Protein AF-J9DJT8-F1 (afdb_monomer)

Foldseek 3Di:
DKDKDKDWDADPVPGIDIDIDIDQDDDQDDPPDDGDVVSVVVSVVVVCVVCVVVVDPDDDDDDDDDDDD

Sequence (69 aa):
IIRTLRLSKVDPDVGQQSRVIKHFHFTEWELDSLPYISAFIELRRRVRQYTDKFRADAPIVVHCRFVYF

Mean predicted aligned error: 4.77 Å

Structure (mmCIF, N/CA/C/O backbone):
data_AF-J9DJT8-F1
#
_entry.id   AF-J9DJT8-F1
#
loop_
_atom_site.group_PDB
_atom_site.id
_atom_site.type_symbol
_atom_site.label_atom_id
_atom_site.label_alt_id
_atom_site.label_comp_id
_atom_site.label_asym_id
_atom_site.label_entity_id
_atom_site.label_seq_id
_atom_site.pdbx_PDB_ins_code
_atom_site.Cartn_x
_atom_site.Cartn_y
_atom_site.Cartn_z
_atom_site.occupancy
_atom_site.B_iso_or_equiv
_atom_site.auth_seq_id
_atom_site.auth_comp_id
_atom_site.auth_asym_id
_atom_site.auth_atom_id
_atom_site.pdbx_PDB_model_num
ATOM 1 N N . ILE A 1 1 ? 5.703 5.992 -3.016 1.00 92.06 1 ILE A N 1
ATOM 2 C CA . ILE A 1 1 ? 5.300 6.912 -1.911 1.00 92.06 1 ILE A CA 1
ATOM 3 C C . ILE A 1 1 ? 4.373 6.188 -0.929 1.00 92.06 1 ILE A C 1
ATOM 5 O O . ILE A 1 1 ? 3.501 5.453 -1.374 1.00 92.06 1 ILE A O 1
ATOM 9 N N . ILE A 1 2 ? 4.521 6.389 0.387 1.00 94.56 2 ILE A N 1
ATOM 10 C CA . ILE A 1 2 ? 3.657 5.766 1.410 1.00 94.56 2 ILE A CA 1
ATOM 11 C C . ILE A 1 2 ? 2.926 6.854 2.202 1.00 94.56 2 ILE A C 1
ATOM 13 O O . ILE A 1 2 ? 3.557 7.795 2.673 1.00 94.56 2 ILE A O 1
ATOM 17 N N . ARG A 1 3 ? 1.607 6.718 2.367 1.00 96.75 3 ARG A N 1
ATOM 18 C CA . ARG A 1 3 ? 0.760 7.641 3.139 1.00 96.75 3 ARG A CA 1
ATOM 19 C C . ARG A 1 3 ? 0.003 6.899 4.240 1.00 96.75 3 ARG A C 1
ATOM 21 O O . ARG A 1 3 ? -0.286 5.709 4.113 1.00 96.75 3 ARG A O 1
ATOM 28 N N . THR A 1 4 ? -0.320 7.612 5.313 1.00 96.44 4 THR A N 1
ATOM 29 C CA . THR A 1 4 ? -1.168 7.120 6.404 1.00 96.44 4 THR A CA 1
ATOM 30 C C . THR A 1 4 ? -2.396 8.016 6.477 1.00 96.44 4 THR A C 1
ATOM 32 O O . THR A 1 4 ? -2.257 9.223 6.647 1.00 96.44 4 THR A O 1
ATOM 35 N N . LEU A 1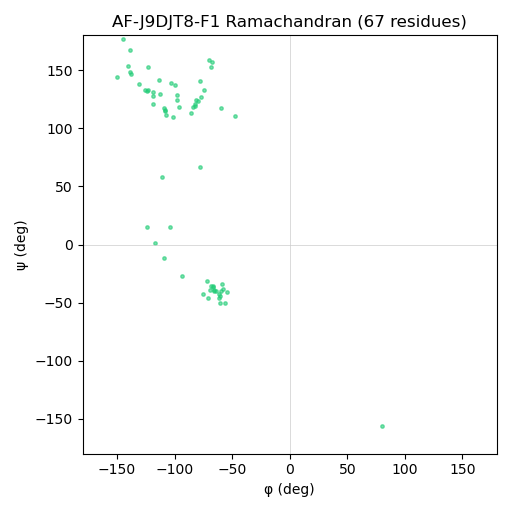 5 ? -3.579 7.433 6.327 1.00 96.62 5 LEU A N 1
ATOM 36 C CA . LEU A 1 5 ? -4.858 8.136 6.351 1.00 96.62 5 LEU A CA 1
ATOM 37 C C . LEU A 1 5 ? -5.635 7.692 7.58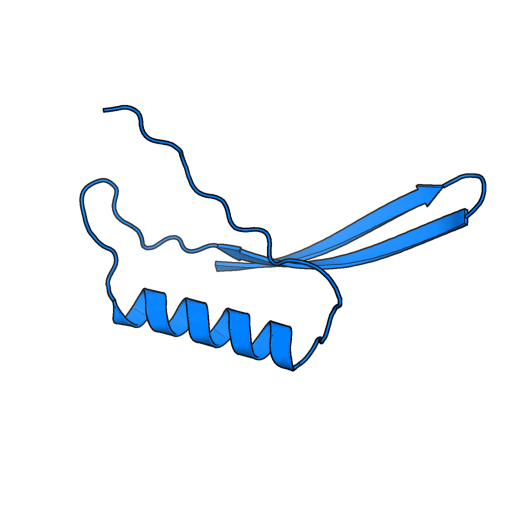9 1.00 96.62 5 LEU A C 1
ATOM 39 O O . LEU A 1 5 ? -5.614 6.514 7.940 1.00 96.62 5 LEU A O 1
ATOM 43 N N . ARG A 1 6 ? -6.338 8.614 8.241 1.00 95.88 6 ARG A N 1
ATOM 44 C CA . ARG A 1 6 ? -7.307 8.288 9.290 1.00 95.88 6 ARG A CA 1
ATOM 45 C C . ARG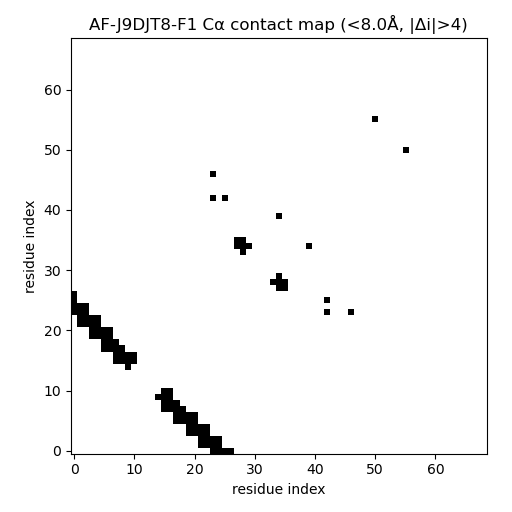 A 1 6 ? -8.695 8.569 8.737 1.00 95.88 6 ARG A C 1
ATOM 47 O O . ARG A 1 6 ? -8.984 9.708 8.396 1.00 95.88 6 ARG A O 1
ATOM 54 N N . LEU A 1 7 ? -9.521 7.535 8.629 1.00 95.19 7 LEU A N 1
ATOM 55 C CA . LEU A 1 7 ? -10.930 7.676 8.278 1.00 95.19 7 LEU A CA 1
ATOM 56 C C . LEU A 1 7 ? -11.760 7.596 9.549 1.00 95.19 7 LEU A C 1
ATOM 58 O O . LEU A 1 7 ? -11.516 6.734 10.392 1.00 95.19 7 LEU A O 1
ATOM 62 N N . SER A 1 8 ? -12.754 8.466 9.655 1.00 95.94 8 SER A N 1
ATOM 63 C CA . SER A 1 8 ? -13.747 8.445 10.721 1.00 95.94 8 SER A CA 1
ATOM 64 C C . SER A 1 8 ? -15.144 8.537 10.131 1.00 95.94 8 SER A C 1
ATOM 66 O O . SER A 1 8 ? -15.371 9.329 9.218 1.00 95.94 8 SER A O 1
ATOM 68 N N . LYS A 1 9 ? -16.069 7.753 10.674 1.00 95.69 9 LYS A N 1
ATOM 69 C CA . LYS A 1 9 ? -17.500 7.825 10.390 1.00 95.69 9 LYS A CA 1
ATOM 70 C C . LYS A 1 9 ? -18.220 8.043 11.716 1.00 95.69 9 LYS A C 1
ATOM 72 O O . LYS A 1 9 ? -17.911 7.361 12.689 1.00 95.69 9 LYS A O 1
ATOM 77 N N . VAL A 1 10 ? -19.146 8.994 11.755 1.00 96.31 10 VAL A N 1
ATOM 78 C CA . VAL A 1 10 ? -20.084 9.142 12.872 1.00 96.31 10 VAL A CA 1
ATOM 79 C C . VAL A 1 10 ? -21.380 8.473 12.452 1.00 96.31 10 VAL A C 1
ATOM 81 O O . VAL A 1 10 ? -21.911 8.771 11.383 1.00 96.31 10 VAL A O 1
ATOM 84 N N . ASP A 1 11 ? -21.833 7.533 13.263 1.00 95.31 11 ASP A N 1
ATOM 85 C CA . ASP A 1 11 ? -23.064 6.788 13.063 1.00 95.31 11 ASP A CA 1
ATOM 86 C C . ASP A 1 11 ? -23.995 7.070 14.258 1.00 95.31 11 ASP A C 1
ATOM 88 O O . ASP A 1 11 ? -23.521 6.970 15.393 1.00 95.31 11 ASP A O 1
ATOM 92 N N . PRO A 1 12 ? -25.261 7.484 14.060 1.00 93.44 12 PRO A N 1
ATOM 93 C CA . PRO A 1 12 ? -26.156 7.844 15.164 1.00 93.44 12 P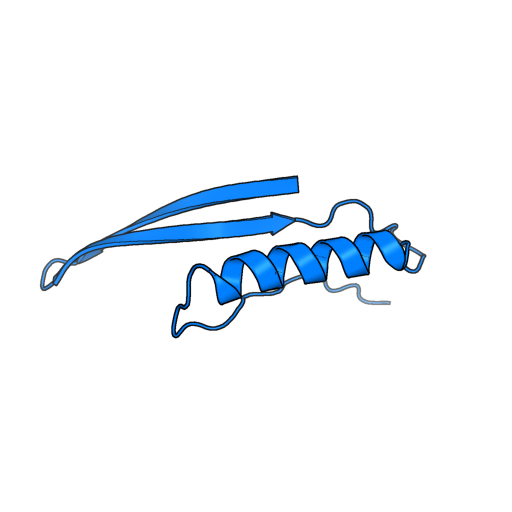RO A CA 1
ATOM 94 C C . PRO A 1 12 ? -26.379 6.709 16.168 1.00 93.44 12 PRO A C 1
ATOM 96 O O . PRO A 1 12 ? -26.487 6.973 17.363 1.00 93.44 12 PRO A O 1
ATOM 99 N N . ASP A 1 13 ? -26.393 5.464 15.689 1.00 95.44 13 ASP A N 1
ATOM 100 C CA . ASP A 1 13 ? -26.718 4.293 16.505 1.00 95.44 13 ASP A CA 1
ATOM 101 C C . ASP A 1 13 ? -25.463 3.631 17.096 1.00 95.44 13 ASP A C 1
ATOM 103 O O . ASP A 1 13 ? -25.517 3.009 18.156 1.00 95.44 13 ASP A O 1
ATOM 107 N N . VAL A 1 14 ? -24.313 3.768 16.423 1.00 91.81 14 VAL A N 1
ATOM 108 C CA . VAL A 1 14 ? -23.056 3.081 16.791 1.00 91.81 14 VAL A CA 1
ATOM 109 C C . VAL A 1 14 ? -21.989 4.032 17.357 1.00 91.81 14 VAL A C 1
ATOM 111 O O . VAL A 1 14 ? -20.982 3.593 17.914 1.00 91.81 14 VAL A O 1
ATOM 114 N N . GLY A 1 15 ? -22.189 5.344 17.245 1.00 92.81 15 GLY A N 1
ATOM 115 C CA . GLY A 1 15 ? -21.233 6.364 17.668 1.00 92.81 15 GLY A CA 1
ATOM 116 C C . GLY A 1 15 ? -20.102 6.599 16.658 1.00 92.81 15 GLY A C 1
ATOM 117 O O . GLY A 1 15 ? -20.237 6.383 15.452 1.00 92.81 15 GLY A O 1
ATOM 118 N N . GLN A 1 16 ? -18.960 7.104 17.138 1.00 95.19 16 GLN A N 1
ATOM 119 C CA . GLN A 1 16 ? -17.812 7.416 16.284 1.00 95.19 16 GLN A CA 1
ATOM 120 C C . GLN A 1 16 ? -16.949 6.174 16.031 1.00 95.19 16 GLN A C 1
ATOM 122 O O . GLN A 1 16 ? -16.314 5.637 16.935 1.00 95.19 16 GLN A O 1
ATOM 127 N N . GLN A 1 17 ? -16.841 5.774 14.769 1.00 94.56 17 GLN A N 1
ATOM 128 C CA . GLN A 1 17 ? -15.929 4.733 14.311 1.00 94.56 17 GLN A CA 1
ATOM 129 C C . GLN A 1 17 ? -14.730 5.369 13.616 1.00 94.56 17 GLN A C 1
ATOM 131 O O . GLN A 1 17 ? -14.880 6.306 12.830 1.00 94.56 17 GLN A O 1
ATOM 136 N N . SER A 1 18 ? -13.524 4.856 13.864 1.00 94.12 18 SER A N 1
ATOM 137 C CA . SER A 1 18 ? -12.330 5.310 13.151 1.00 94.12 18 SER A CA 1
ATOM 138 C C . SER A 1 18 ? -11.422 4.154 12.755 1.00 94.12 18 SER A C 1
ATOM 140 O O . SER A 1 18 ? -11.324 3.152 13.458 1.00 94.12 18 SER A O 1
ATOM 142 N N . ARG A 1 19 ? -10.744 4.297 11.614 1.00 92.56 19 ARG A N 1
ATOM 143 C CA . ARG A 1 19 ? -9.744 3.343 11.127 1.00 92.56 19 ARG A CA 1
ATOM 144 C C . ARG A 1 19 ? -8.541 4.062 10.539 1.00 92.56 19 ARG A C 1
ATOM 146 O O . ARG A 1 19 ? -8.664 5.135 9.947 1.00 92.56 19 ARG A O 1
ATOM 153 N N . VAL A 1 20 ? -7.374 3.443 10.670 1.00 93.38 20 VAL A N 1
ATOM 154 C CA . VAL A 1 20 ? -6.146 3.895 10.010 1.00 93.38 20 VAL A CA 1
ATOM 155 C C . VAL A 1 20 ? -5.951 3.076 8.740 1.00 93.38 20 VAL A C 1
ATOM 157 O O . VAL A 1 20 ? -5.996 1.850 8.774 1.00 93.38 20 VAL A O 1
ATOM 160 N N . ILE A 1 21 ? -5.744 3.754 7.615 1.00 94.25 21 ILE A N 1
ATOM 161 C CA . ILE A 1 21 ? -5.481 3.147 6.312 1.00 94.25 21 ILE A CA 1
ATOM 162 C C . ILE A 1 21 ? -4.048 3.467 5.906 1.00 94.25 21 ILE A C 1
ATOM 164 O O . ILE A 1 21 ? -3.621 4.625 5.905 1.00 94.25 21 ILE A O 1
ATOM 168 N N . LYS A 1 22 ? -3.304 2.429 5.525 1.00 95.88 22 LYS A N 1
ATOM 169 C CA . LYS A 1 22 ? -1.978 2.566 4.931 1.00 95.88 22 LYS A CA 1
ATOM 170 C C . LYS A 1 22 ? -2.099 2.521 3.415 1.00 95.88 22 LYS A C 1
ATOM 172 O O . LYS A 1 22 ? -2.550 1.524 2.864 1.00 95.88 22 LYS A O 1
ATOM 177 N N . HIS A 1 23 ? -1.702 3.602 2.752 1.00 97.12 23 HIS A N 1
ATOM 178 C CA . HIS A 1 23 ? -1.787 3.728 1.301 1.00 97.12 23 HIS A CA 1
ATOM 179 C C . HIS A 1 23 ? -0.389 3.655 0.679 1.00 97.12 23 HIS A C 1
ATOM 181 O O . HIS A 1 23 ? 0.463 4.516 0.927 1.00 97.12 23 HIS A O 1
ATOM 187 N N . PHE A 1 24 ? -0.158 2.615 -0.122 1.00 97.25 24 PHE A N 1
ATOM 188 C CA . PHE A 1 24 ? 1.084 2.379 -0.853 1.00 97.25 24 PHE A CA 1
ATOM 189 C C . PHE A 1 24 ? 0.881 2.785 -2.313 1.00 97.25 24 PHE A C 1
ATOM 191 O O . PHE A 1 24 ? 0.159 2.122 -3.045 1.00 97.25 24 PHE A O 1
ATOM 198 N N . HIS A 1 25 ? 1.517 3.876 -2.731 1.00 96.25 25 HIS A N 1
ATOM 199 C CA . HIS A 1 25 ? 1.412 4.394 -4.092 1.00 96.25 25 HIS A CA 1
ATOM 200 C C . HIS A 1 25 ? 2.722 4.122 -4.838 1.00 96.25 25 HIS A C 1
ATOM 202 O O . HIS A 1 25 ? 3.760 4.705 -4.503 1.00 96.25 25 HIS A O 1
ATOM 208 N N . PHE A 1 26 ? 2.669 3.231 -5.827 1.00 95.44 26 PHE A N 1
ATOM 209 C CA . PHE A 1 26 ? 3.765 2.967 -6.755 1.00 95.44 26 PHE A CA 1
ATOM 210 C C . PHE A 1 26 ? 3.771 4.015 -7.873 1.00 95.44 26 PHE A C 1
ATOM 212 O O . PHE A 1 26 ? 2.776 4.160 -8.571 1.00 95.44 26 PHE A O 1
ATOM 219 N N . THR A 1 27 ? 4.858 4.777 -7.994 1.00 92.50 27 THR A N 1
ATOM 220 C CA . THR A 1 27 ? 4.955 5.957 -8.879 1.00 92.50 27 THR A CA 1
ATOM 221 C C . THR A 1 27 ? 6.004 5.805 -9.979 1.00 92.50 27 THR A C 1
ATOM 223 O O . THR A 1 27 ? 6.223 6.740 -10.733 1.00 92.50 27 THR A O 1
ATOM 226 N N . GLU A 1 28 ? 6.670 4.654 -10.041 1.00 89.56 28 GLU A N 1
ATOM 227 C CA . GLU A 1 28 ? 7.788 4.374 -10.956 1.00 89.56 28 GLU A CA 1
ATOM 228 C C . GLU A 1 28 ? 7.351 3.485 -12.133 1.00 89.56 28 GLU A C 1
ATOM 230 O O . GLU A 1 28 ? 8.185 2.893 -12.808 1.00 89.56 28 GLU A O 1
ATOM 235 N N . TRP A 1 29 ? 6.040 3.337 -12.358 1.00 90.75 29 TRP A N 1
ATOM 236 C CA . TRP A 1 29 ? 5.523 2.628 -13.526 1.00 90.75 29 TRP A CA 1
ATOM 237 C C . TRP A 1 29 ? 5.437 3.601 -14.706 1.00 90.75 29 TRP A C 1
ATOM 239 O O . TRP A 1 29 ? 4.644 4.543 -14.671 1.00 90.75 29 TRP A O 1
ATOM 249 N N . GLU A 1 30 ? 6.259 3.379 -15.727 1.00 87.12 30 GLU A N 1
ATOM 250 C CA . GLU A 1 30 ? 6.232 4.124 -16.992 1.00 87.12 30 GLU A CA 1
ATOM 251 C C . GLU A 1 30 ? 4.970 3.791 -17.819 1.00 87.12 30 GLU A C 1
ATOM 253 O O . GLU A 1 30 ? 4.313 2.777 -17.604 1.00 87.12 30 GLU A O 1
ATOM 258 N N . LEU A 1 31 ? 4.571 4.653 -18.756 1.00 82.81 31 LEU A N 1
ATOM 259 C CA . LEU A 1 31 ? 3.276 4.505 -19.442 1.00 82.81 31 LEU A CA 1
ATOM 260 C C . LEU A 1 31 ? 3.231 3.334 -20.434 1.00 82.81 31 LEU A C 1
ATOM 262 O O . LEU A 1 31 ? 2.172 2.747 -20.643 1.00 82.81 31 LEU A O 1
ATOM 266 N N . ASP A 1 32 ? 4.365 3.018 -21.042 1.00 83.06 32 ASP A N 1
ATOM 267 C CA . ASP A 1 32 ? 4.521 2.131 -22.193 1.00 83.06 32 ASP A CA 1
ATOM 268 C C . ASP A 1 32 ? 5.502 0.980 -21.925 1.00 83.06 32 ASP A C 1
ATOM 270 O O . ASP A 1 32 ? 5.933 0.292 -22.850 1.00 83.06 32 ASP A O 1
ATOM 274 N N . SER A 1 33 ? 5.836 0.729 -20.655 1.00 87.00 33 SER A N 1
ATOM 275 C CA . SER A 1 33 ? 6.791 -0.311 -20.282 1.00 87.00 33 SER A CA 1
ATOM 276 C C . SER A 1 33 ? 6.370 -1.107 -19.043 1.00 87.00 33 SER A C 1
ATOM 278 O O . SER A 1 33 ? 5.422 -0.784 -18.314 1.00 87.00 33 SER A O 1
ATOM 280 N N . LEU A 1 34 ? 7.072 -2.221 -18.827 1.00 88.50 34 LEU A N 1
ATOM 281 C CA . LEU A 1 34 ? 6.994 -2.959 -17.574 1.00 88.50 34 LEU A CA 1
ATOM 282 C C . LEU A 1 34 ? 7.830 -2.230 -16.516 1.00 88.50 34 LEU A C 1
ATOM 284 O O . LEU A 1 34 ? 8.938 -1.785 -16.813 1.00 88.50 34 LEU A O 1
ATOM 288 N N . PRO A 1 35 ? 7.360 -2.161 -15.261 1.00 89.81 35 PRO A N 1
ATOM 289 C CA . PRO A 1 35 ? 8.125 -1.520 -14.212 1.00 89.81 35 PRO A CA 1
ATOM 290 C C . PRO A 1 35 ? 9.382 -2.333 -13.911 1.00 89.81 35 PRO A C 1
ATOM 292 O O . PRO A 1 35 ? 9.422 -3.556 -14.089 1.00 89.81 35 PRO A O 1
ATOM 295 N N . TYR A 1 36 ? 10.394 -1.674 -13.351 1.00 92.56 36 TYR A N 1
ATOM 296 C CA . TYR A 1 36 ? 11.580 -2.381 -12.894 1.00 92.56 36 TYR A CA 1
ATOM 297 C C . TYR A 1 36 ? 11.209 -3.429 -11.833 1.00 92.56 36 TYR A C 1
ATOM 299 O O . TYR A 1 36 ? 10.715 -3.105 -10.748 1.00 92.56 36 TYR A O 1
ATOM 307 N N . ILE A 1 37 ? 11.458 -4.705 -12.148 1.00 91.94 37 ILE A N 1
ATOM 308 C CA . ILE A 1 37 ? 10.956 -5.856 -11.381 1.00 91.94 37 ILE A CA 1
ATOM 309 C C . ILE A 1 37 ? 11.349 -5.763 -9.903 1.00 91.94 37 ILE A C 1
ATOM 311 O O . ILE A 1 37 ? 10.530 -6.032 -9.023 1.00 91.94 37 ILE A O 1
ATOM 315 N N . SER A 1 38 ? 12.581 -5.344 -9.606 1.00 94.69 38 SER A N 1
ATOM 316 C CA . SER A 1 38 ? 13.042 -5.261 -8.217 1.00 94.69 38 SER A CA 1
ATOM 317 C C . SER A 1 38 ? 12.299 -4.195 -7.398 1.00 94.69 38 SER A C 1
ATOM 319 O O . SER A 1 38 ? 11.979 -4.444 -6.234 1.00 94.69 38 SER A O 1
ATOM 321 N N . ALA A 1 39 ? 11.937 -3.057 -8.003 1.00 93.44 39 ALA A N 1
ATOM 322 C CA . ALA A 1 39 ? 11.167 -2.007 -7.339 1.00 93.44 39 ALA A CA 1
ATOM 323 C C . ALA A 1 39 ? 9.751 -2.502 -7.004 1.00 93.44 39 ALA A C 1
ATOM 325 O O . ALA A 1 39 ? 9.238 -2.278 -5.903 1.00 93.44 39 ALA A O 1
ATOM 326 N N . PHE A 1 40 ? 9.145 -3.262 -7.919 1.00 93.31 40 PHE A N 1
ATOM 327 C CA . PHE A 1 40 ? 7.832 -3.862 -7.704 1.00 93.31 40 PHE A CA 1
ATOM 328 C C . PHE A 1 40 ? 7.856 -4.979 -6.643 1.00 93.31 40 PHE A C 1
ATOM 330 O O . PHE A 1 40 ? 6.961 -5.063 -5.795 1.00 93.31 40 PHE A O 1
ATOM 337 N N . ILE A 1 41 ? 8.905 -5.809 -6.620 1.00 95.50 41 ILE A N 1
ATOM 338 C CA . ILE A 1 41 ? 9.114 -6.815 -5.563 1.00 95.50 41 ILE A CA 1
ATOM 339 C C . ILE A 1 41 ? 9.267 -6.137 -4.196 1.00 95.50 41 ILE A C 1
ATOM 341 O O . ILE A 1 41 ? 8.660 -6.584 -3.218 1.00 95.50 41 ILE A O 1
ATOM 345 N N . GLU A 1 42 ? 10.024 -5.042 -4.118 1.00 95.75 42 GLU A N 1
ATOM 346 C CA . GLU A 1 42 ? 10.211 -4.288 -2.877 1.00 95.75 42 GLU A CA 1
ATOM 347 C C . GLU A 1 42 ? 8.895 -3.669 -2.380 1.00 95.75 42 GLU A C 1
ATOM 349 O O . GLU A 1 42 ? 8.591 -3.739 -1.185 1.00 95.75 42 GLU A O 1
ATOM 354 N N . LEU A 1 43 ? 8.057 -3.139 -3.279 1.00 95.81 43 LEU A N 1
ATOM 355 C CA . LEU A 1 43 ? 6.700 -2.703 -2.938 1.00 95.81 43 LEU A CA 1
ATOM 356 C C . LEU A 1 43 ? 5.893 -3.851 -2.316 1.00 95.81 43 LEU A C 1
ATOM 358 O O . LEU A 1 43 ? 5.326 -3.686 -1.232 1.00 95.81 43 LEU A O 1
ATOM 362 N N . ARG A 1 44 ? 5.872 -5.023 -2.965 1.00 95.81 44 ARG A N 1
ATOM 363 C CA . ARG A 1 44 ? 5.140 -6.201 -2.472 1.00 95.81 44 ARG A CA 1
ATOM 364 C C . ARG A 1 44 ? 5.637 -6.636 -1.093 1.00 95.81 44 ARG A C 1
ATOM 366 O O . ARG A 1 44 ? 4.827 -6.972 -0.229 1.00 95.81 44 ARG A O 1
ATOM 373 N N . ARG A 1 45 ? 6.953 -6.586 -0.861 1.00 96.94 45 ARG A N 1
ATOM 374 C CA . ARG A 1 45 ? 7.569 -6.891 0.439 1.00 96.94 45 ARG A CA 1
ATOM 375 C C . ARG A 1 45 ? 7.085 -5.932 1.526 1.00 96.94 45 ARG A C 1
ATOM 377 O O . ARG A 1 45 ? 6.697 -6.388 2.598 1.00 96.94 45 ARG A O 1
ATOM 384 N N . ARG A 1 46 ? 7.046 -4.625 1.247 1.00 95.69 46 ARG A N 1
ATOM 385 C CA . ARG A 1 46 ? 6.573 -3.601 2.198 1.00 95.69 46 ARG A CA 1
ATOM 386 C C . ARG A 1 46 ? 5.085 -3.733 2.517 1.00 95.69 46 ARG A C 1
ATOM 388 O O . ARG A 1 46 ? 4.705 -3.571 3.676 1.00 95.69 46 ARG A O 1
ATOM 395 N N . VAL A 1 47 ? 4.257 -4.050 1.518 1.00 95.50 47 VAL A N 1
ATOM 396 C CA . VAL A 1 47 ? 2.826 -4.332 1.726 1.00 95.50 47 VAL A CA 1
ATOM 397 C C . VAL A 1 47 ? 2.666 -5.536 2.652 1.00 95.50 47 VAL A C 1
ATOM 399 O O . VAL A 1 47 ? 1.999 -5.418 3.676 1.00 95.50 47 VAL A O 1
ATOM 402 N N . ARG A 1 48 ? 3.357 -6.646 2.358 1.00 94.38 48 ARG A N 1
ATOM 403 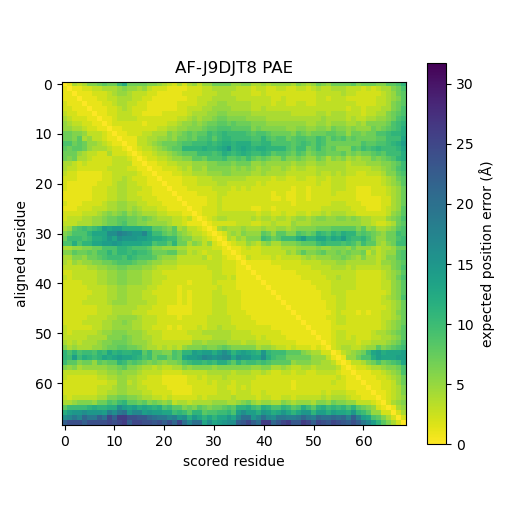C CA . ARG A 1 48 ? 3.296 -7.868 3.170 1.00 94.38 48 ARG A CA 1
ATOM 404 C C . ARG A 1 48 ? 3.768 -7.653 4.610 1.00 94.38 48 ARG A C 1
ATOM 406 O O . ARG A 1 48 ? 3.101 -8.071 5.545 1.00 94.38 48 ARG A O 1
ATOM 413 N N . GLN A 1 49 ? 4.877 -6.940 4.806 1.00 94.75 49 GLN A N 1
ATOM 414 C CA . GLN A 1 49 ? 5.367 -6.594 6.146 1.00 94.75 49 GLN A CA 1
ATOM 415 C C . GLN A 1 49 ? 4.333 -5.814 6.962 1.00 94.75 49 GLN A C 1
ATOM 417 O O . GLN A 1 49 ? 4.211 -6.020 8.169 1.00 94.75 49 GLN A O 1
ATOM 422 N N . TYR A 1 50 ? 3.593 -4.910 6.317 1.00 93.25 50 TYR A N 1
ATOM 423 C CA . TYR A 1 50 ? 2.547 -4.155 6.991 1.00 93.25 50 TYR A CA 1
ATOM 424 C C . TYR A 1 50 ? 1.341 -5.037 7.329 1.00 93.25 50 TYR A C 1
ATOM 426 O O . TYR A 1 50 ? 0.868 -4.992 8.461 1.00 93.25 50 TYR A O 1
ATOM 434 N N . THR A 1 51 ? 0.872 -5.864 6.393 1.00 92.12 51 THR A N 1
ATOM 435 C CA . THR A 1 51 ? -0.285 -6.747 6.616 1.00 92.12 51 THR A CA 1
ATOM 436 C C . THR A 1 51 ? -0.004 -7.837 7.646 1.00 92.12 51 THR A C 1
ATOM 438 O O . THR A 1 51 ? -0.869 -8.134 8.463 1.00 92.12 51 THR A O 1
ATOM 441 N N . ASP A 1 52 ? 1.216 -8.381 7.669 1.00 92.50 52 ASP A N 1
ATOM 442 C CA . ASP A 1 52 ? 1.622 -9.403 8.640 1.00 92.50 52 ASP A CA 1
ATOM 443 C C . ASP A 1 52 ? 1.714 -8.819 10.060 1.00 92.50 52 ASP A C 1
ATOM 445 O O . ASP A 1 52 ? 1.361 -9.489 11.033 1.00 92.50 52 ASP A O 1
ATOM 449 N N . LYS A 1 53 ? 2.157 -7.556 10.181 1.00 91.75 53 LYS A N 1
ATOM 450 C CA . LYS A 1 53 ? 2.260 -6.832 11.457 1.00 91.75 53 LYS A CA 1
ATOM 451 C C . LYS A 1 53 ? 0.903 -6.370 11.986 1.00 91.75 53 LYS A C 1
ATOM 453 O O . LYS A 1 53 ? 0.653 -6.457 13.183 1.00 91.75 53 LYS A O 1
ATOM 458 N N . PHE A 1 54 ? 0.050 -5.84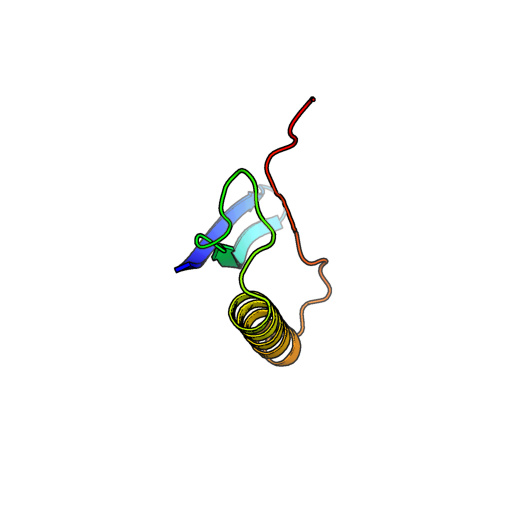4 11.113 1.00 87.12 54 PHE A N 1
ATOM 459 C CA . PHE A 1 54 ? -1.251 -5.277 11.463 1.00 87.12 54 PHE A CA 1
ATOM 460 C C . PHE A 1 54 ? -2.365 -6.168 10.930 1.00 87.12 54 PHE A C 1
ATOM 462 O O . PHE A 1 54 ? -3.182 -5.713 10.130 1.00 87.12 54 PHE A O 1
ATOM 469 N N . ARG A 1 55 ? -2.355 -7.440 11.356 1.00 77.75 55 ARG A N 1
ATOM 470 C CA . ARG A 1 55 ? -3.348 -8.442 10.954 1.00 77.75 55 ARG A CA 1
ATOM 471 C C . ARG A 1 55 ? -4.745 -7.845 11.088 1.00 77.75 55 ARG A C 1
ATOM 473 O O . ARG A 1 55 ? -5.205 -7.566 12.191 1.00 77.75 55 ARG A O 1
ATOM 480 N N . ALA A 1 56 ? -5.377 -7.618 9.949 1.00 78.12 56 ALA A N 1
ATOM 481 C CA . ALA A 1 56 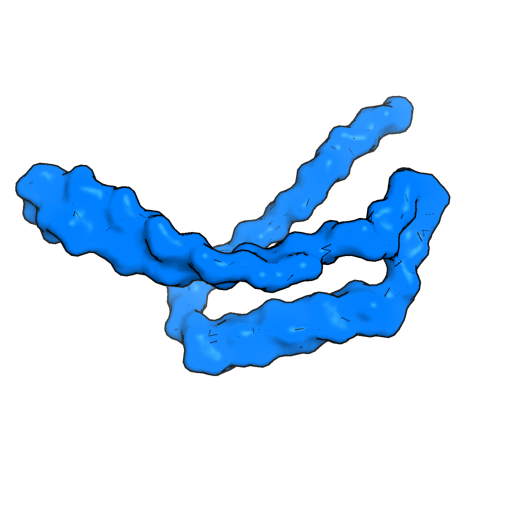? -6.722 -7.096 9.848 1.00 78.12 56 ALA A CA 1
ATOM 482 C C . ALA A 1 56 ? -7.513 -8.075 8.993 1.00 78.12 56 ALA A C 1
ATOM 484 O O . ALA A 1 56 ? -7.042 -8.480 7.930 1.00 78.12 56 ALA A O 1
ATOM 485 N N . ASP A 1 57 ? -8.704 -8.439 9.455 1.00 85.50 57 AS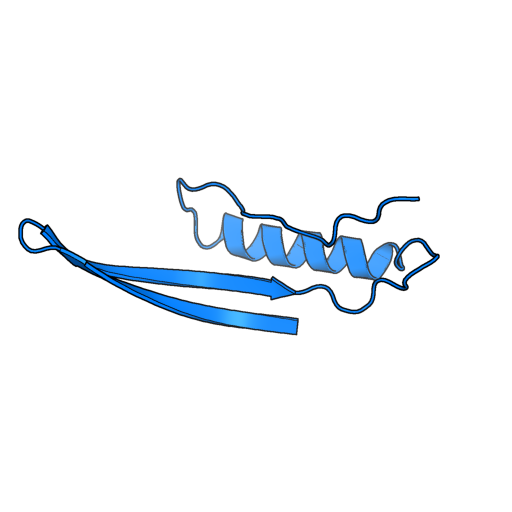P A N 1
ATOM 486 C CA . ASP A 1 57 ? -9.653 -9.236 8.682 1.00 85.50 57 ASP A CA 1
ATOM 487 C C . ASP A 1 57 ? -10.352 -8.339 7.649 1.00 85.50 57 ASP A C 1
ATOM 489 O O . ASP A 1 57 ? -11.509 -7.947 7.780 1.00 85.50 57 ASP A O 1
ATOM 493 N N . ALA A 1 58 ? -9.571 -7.852 6.685 1.00 87.62 58 ALA A N 1
ATOM 494 C CA . ALA A 1 58 ? -10.033 -6.949 5.645 1.00 87.62 58 ALA A CA 1
ATOM 495 C C . ALA A 1 58 ? -9.221 -7.154 4.357 1.00 87.62 58 ALA A C 1
ATOM 497 O O . ALA A 1 58 ? -8.006 -7.364 4.421 1.00 87.62 58 ALA A O 1
ATOM 498 N N . PRO A 1 59 ? -9.851 -7.039 3.175 1.00 93.38 59 PRO A N 1
ATOM 499 C CA . PRO A 1 59 ? -9.149 -7.166 1.906 1.00 93.38 59 PRO A CA 1
ATOM 500 C C . PRO A 1 59 ? -8.191 -5.991 1.664 1.00 93.38 59 PRO A C 1
ATOM 502 O O . PRO A 1 59 ? -8.418 -4.860 2.106 1.00 93.38 59 PRO A O 1
ATOM 505 N N . ILE A 1 60 ? -7.135 -6.251 0.891 1.00 94.31 60 ILE A N 1
ATOM 506 C CA . ILE A 1 60 ? -6.248 -5.208 0.364 1.00 94.31 60 ILE A CA 1
ATOM 507 C C . ILE A 1 60 ? -6.900 -4.619 -0.888 1.00 94.31 60 ILE A C 1
ATOM 509 O O . ILE A 1 60 ? -7.134 -5.330 -1.862 1.00 94.31 60 ILE A O 1
ATOM 513 N N . VAL A 1 61 ? -7.161 -3.311 -0.880 1.00 95.25 61 VAL A N 1
ATOM 514 C CA . VAL A 1 61 ? -7.661 -2.597 -2.062 1.00 95.25 61 VAL A CA 1
ATOM 515 C C . VAL A 1 61 ? -6.490 -2.260 -2.983 1.00 95.25 61 VAL A C 1
ATOM 517 O O . VAL A 1 61 ? -5.539 -1.600 -2.563 1.00 95.25 61 VAL A O 1
ATOM 520 N N . VAL A 1 62 ? -6.574 -2.690 -4.243 1.00 96.38 62 VAL A N 1
ATOM 521 C CA . VAL A 1 62 ? -5.591 -2.401 -5.295 1.00 96.38 62 VAL A CA 1
ATOM 522 C C . VAL A 1 62 ? -6.318 -1.747 -6.463 1.00 96.38 62 VAL A C 1
ATOM 524 O O . VAL A 1 62 ? -7.363 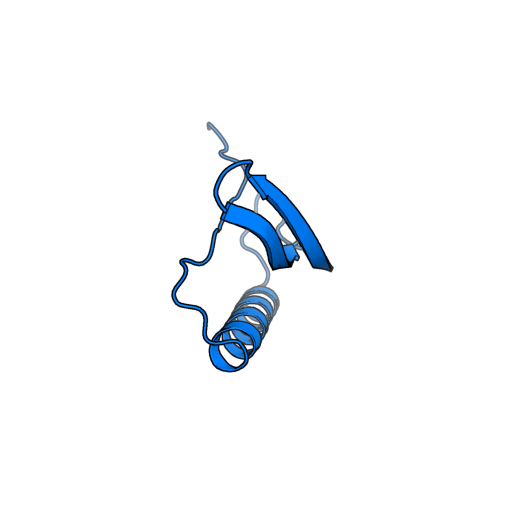-2.230 -6.888 1.00 96.38 62 VAL A O 1
ATOM 527 N N . HIS A 1 63 ? -5.775 -0.648 -6.980 1.00 95.19 63 HIS A N 1
ATOM 528 C CA . HIS A 1 63 ? -6.332 0.041 -8.138 1.00 95.19 63 HIS A CA 1
ATOM 529 C C . HIS A 1 63 ? -5.217 0.541 -9.059 1.00 95.19 63 HIS A C 1
ATOM 531 O O . HIS A 1 63 ? -4.098 0.810 -8.623 1.00 95.19 63 HIS A O 1
ATOM 537 N N . CYS A 1 64 ? -5.541 0.685 -10.339 1.00 92.19 64 CYS A N 1
ATOM 538 C CA . CYS A 1 64 ? -4.703 1.320 -11.350 1.00 92.19 64 CYS A CA 1
ATOM 539 C C . CYS A 1 64 ? -5.602 2.074 -12.341 1.00 92.19 64 CYS A C 1
ATOM 541 O O . CYS A 1 64 ? -6.829 2.057 -12.215 1.00 92.19 64 CYS A O 1
ATOM 543 N N . ARG A 1 65 ? -5.000 2.777 -13.302 1.00 88.44 65 ARG A N 1
ATOM 544 C CA . ARG A 1 65 ? -5.750 3.344 -14.424 1.00 88.44 65 ARG A CA 1
ATOM 545 C C . ARG A 1 65 ? -6.131 2.214 -15.377 1.00 88.44 65 ARG A C 1
ATOM 547 O O . ARG A 1 65 ? -5.271 1.431 -15.760 1.00 88.44 65 ARG A O 1
ATOM 554 N N . PHE A 1 66 ? -7.387 2.182 -15.803 1.00 81.56 66 PHE A N 1
ATOM 555 C CA . PHE A 1 66 ? -7.789 1.382 -16.954 1.00 81.56 66 PHE A CA 1
ATOM 556 C C . PHE A 1 66 ? -7.412 2.134 -18.240 1.00 81.56 66 PHE A C 1
ATOM 558 O O . PHE A 1 66 ? -7.805 3.290 -18.400 1.00 81.56 66 PHE A O 1
ATOM 565 N N . VAL A 1 67 ? -6.624 1.516 -19.123 1.00 73.81 67 VAL A N 1
ATOM 566 C CA . VAL A 1 67 ? -6.235 2.092 -20.420 1.00 73.81 67 VAL A CA 1
ATOM 567 C C . VAL A 1 67 ? -6.982 1.323 -21.509 1.00 73.81 67 VAL A C 1
ATOM 569 O O . VAL A 1 67 ? -6.769 0.123 -21.658 1.00 73.81 67 VAL A O 1
ATOM 572 N N . TYR A 1 68 ? -7.888 1.995 -22.225 1.00 66.25 68 TYR A N 1
ATOM 573 C CA . TYR A 1 68 ? -8.453 1.471 -23.471 1.00 66.25 68 TYR A CA 1
ATOM 574 C C . TYR A 1 68 ? -7.404 1.661 -24.576 1.00 66.25 68 TYR A C 1
ATOM 576 O O . TYR A 1 68 ? -6.886 2.770 -24.720 1.00 66.25 68 TYR A O 1
ATOM 584 N N . PHE A 1 69 ? -7.080 0.584 -25.294 1.00 55.81 69 PHE A N 1
ATOM 585 C CA . PHE A 1 69 ? -6.324 0.623 -26.548 1.00 55.81 69 PHE A CA 1
ATOM 586 C C . PHE A 1 69 ? -7.279 0.812 -27.725 1.00 55.81 69 PHE A C 1
ATOM 588 O O . PHE A 1 69 ? -8.382 0.218 -27.668 1.00 55.81 69 PHE A O 1
#

Radius of gyration: 16.04 Å; Cα contacts (8 Å, |Δi|>4): 51; chains: 1; bounding box: 40×18×44 Å

Nearest PDB structures (foldseek):
  6h25-assembly1_J  TM=6.627E-01  e=1.416E+00  Homo sapiens
  3w0l-assembly1_A  TM=4.653E-01  e=3.665E+00  Xenopus laevis
  7lhd-assembly1_FD  TM=3.788E-01  e=2.278E+00  Qubevirus durum
  6g13-assembly1_A  TM=4.224E-01  e=3.425E+00  Middle East respiratory syndrome-related coronavirus
  1vde-assembly1_A  TM=2.717E-01  e=9.484E+00  Saccharomyces cerevisiae

Solvent-accessible surface area (backbone atoms only — not comparable to full-atom values): 4718 Å² total; per-residue (Å²): 91,79,48,80,44,78,50,72,48,81,38,98,91,79,41,79,45,74,48,78,46,79,46,79,46,87,79,74,63,52,96,90,57,81,52,60,64,68,62,54,51,51,50,51,52,55,52,48,56,48,47,72,72,57,73,61,102,64,84,85,89,82,88,78,85,86,78,89,130

Secondary structure (DSSP, 8-state):
-EEEEEEEEEETTTEEEEEEEEEE------SSSPPPHHHHHHHHHHHHHHHHHS--SSPPP--------

Organism: Wuchereria bancrofti (NCBI:txid6293)

pLDDT: mean 91.39, std 7.22, range [55.81, 97.25]

InterPro domains:
  IPR000242 Tyrosine-specific protein phosphatase, PTPase domain [PF00102] (2-65)
  IPR000242 Tyrosine-specific protein phosphatase, PTPase domain [PS50055] (1-64)
  IPR029021 Protein-tyrosine phosphatase-like [G3DSA:3.90.190.10] (1-66)
  IPR029021 Protein-tyrosine phosphatase-like [SSF52799] (2-65)
  IPR050348 Protein-Tyrosine Phosphatase [PTHR19134] (1-64)